Protein AF-A0A392QQ25-F1 (afdb_monomer_lite)

Radius of gyration: 14.98 Å; chains: 1; bounding box: 34×51×26 Å

Sequence (68 aa):
NQKDGLCVRDLRRFPKLRGKLFIQKLQNVIDVVEAYDTNLKSKEHIEELKLHWGNETDDSLNEKYVLC

Organism: NCBI:txid97028

InterPro domains:
  IPR056789 R13L1/DRL21-like, LRR repeat region [PF25019] (9-61)

pLDDT: mean 77.56, std 14.0, range [40.75, 93.19]

Foldseek 3Di:
DDPPDDDLLCLVVCLPDAEADEDAQCCVVPDPCSVVNSPPVNNVRYPYYHYYNHPPDPCVVVVPPPDD

Secondary structure (DSSP, 8-state):
----PPPGGGGGG-TT--EEEEE--GGG---HHHHHHT-GGG-TTEEEEEE-SSS---GGGGGG----

Structure (mmCIF, N/CA/C/O backbone):
data_AF-A0A392QQ25-F1
#
_entry.id   AF-A0A392QQ25-F1
#
loop_
_atom_site.group_PDB
_atom_site.id
_atom_site.type_symbol
_atom_site.label_atom_id
_atom_site.label_alt_id
_atom_site.label_comp_id
_atom_site.label_asym_id
_atom_site.label_entity_id
_atom_site.label_seq_id
_atom_site.pdbx_PDB_ins_code
_atom_site.Cartn_x
_atom_site.Cartn_y
_atom_site.Cartn_z
_atom_site.occupancy
_atom_site.B_iso_or_equiv
_atom_site.auth_seq_id
_atom_site.auth_comp_id
_atom_site.auth_asym_id
_atom_site.auth_atom_id
_atom_site.pdbx_PDB_model_num
ATOM 1 N N . ASN A 1 1 ? 6.763 -25.780 -9.697 1.00 40.75 1 ASN A N 1
ATOM 2 C CA . ASN A 1 1 ? 5.915 -25.248 -8.605 1.00 40.75 1 ASN A CA 1
ATOM 3 C C . ASN A 1 1 ? 5.863 -23.732 -8.687 1.00 40.75 1 ASN A C 1
ATOM 5 O O . ASN A 1 1 ? 6.557 -23.057 -7.938 1.00 40.75 1 ASN A O 1
ATOM 9 N N . GLN A 1 2 ? 5.094 -23.200 -9.636 1.00 47.75 2 GLN A N 1
ATOM 10 C CA . GLN A 1 2 ? 4.856 -21.764 -9.750 1.00 47.75 2 GLN A CA 1
ATOM 11 C C . GLN A 1 2 ? 3.719 -21.439 -8.780 1.00 47.75 2 GLN A C 1
ATOM 13 O O . GLN A 1 2 ? 2.597 -21.902 -8.959 1.00 47.75 2 GLN A O 1
ATOM 18 N N . LYS A 1 3 ? 4.037 -20.778 -7.665 1.00 52.75 3 LYS A N 1
ATOM 19 C CA . LYS A 1 3 ? 3.002 -20.174 -6.830 1.00 52.75 3 LYS A CA 1
ATOM 20 C C . LYS A 1 3 ? 2.646 -18.872 -7.524 1.00 52.75 3 LYS A C 1
ATOM 22 O O . LYS A 1 3 ? 3.383 -17.901 -7.373 1.00 52.75 3 LYS A O 1
ATOM 27 N N . ASP A 1 4 ? 1.586 -18.882 -8.318 1.00 64.12 4 ASP A N 1
ATOM 28 C CA . ASP A 1 4 ? 1.018 -17.642 -8.830 1.00 64.12 4 ASP A CA 1
ATOM 29 C C . ASP A 1 4 ? 0.627 -16.796 -7.615 1.00 64.12 4 ASP A C 1
ATOM 31 O O . ASP A 1 4 ? -0.201 -17.189 -6.789 1.00 64.12 4 ASP A O 1
ATOM 35 N N . GLY A 1 5 ? 1.347 -15.692 -7.423 1.00 68.25 5 GLY A N 1
ATOM 36 C CA . GLY A 1 5 ? 1.032 -14.725 -6.382 1.00 68.25 5 GLY A CA 1
ATOM 37 C C . GLY A 1 5 ? -0.323 -14.079 -6.660 1.00 68.25 5 GLY A C 1
ATOM 38 O O . GLY A 1 5 ? -0.779 -14.038 -7.800 1.00 68.25 5 GLY A O 1
ATOM 39 N N . LEU A 1 6 ? -0.966 -13.560 -5.615 1.00 72.50 6 LEU A N 1
ATOM 40 C CA . LEU A 1 6 ? -2.168 -12.751 -5.788 1.00 72.50 6 LEU A CA 1
ATOM 41 C C . LEU A 1 6 ? -1.784 -11.385 -6.362 1.00 72.50 6 LEU A C 1
ATOM 43 O O . LEU A 1 6 ? -0.840 -10.744 -5.895 1.00 72.50 6 LEU A O 1
ATOM 47 N N . CYS A 1 7 ? -2.534 -10.954 -7.366 1.00 80.44 7 CYS A N 1
ATOM 48 C CA . CYS A 1 7 ? -2.427 -9.640 -7.987 1.00 80.44 7 CYS A CA 1
ATOM 49 C C . CYS A 1 7 ? -3.269 -8.631 -7.183 1.00 80.44 7 CYS A C 1
ATOM 51 O O . CYS A 1 7 ? -4.195 -9.019 -6.467 1.00 80.44 7 CYS A O 1
ATOM 53 N N . VAL A 1 8 ? -2.991 -7.322 -7.277 1.00 83.38 8 VAL A N 1
ATOM 54 C CA . VAL A 1 8 ? -3.747 -6.321 -6.496 1.00 83.38 8 VAL A CA 1
ATOM 55 C C . VAL A 1 8 ? -5.249 -6.377 -6.816 1.00 83.38 8 VAL A C 1
ATOM 57 O O . VAL A 1 8 ? -6.077 -6.292 -5.908 1.00 83.38 8 VAL A O 1
ATOM 60 N N . ARG A 1 9 ? -5.613 -6.693 -8.068 1.00 84.56 9 ARG A N 1
ATOM 61 C CA . ARG A 1 9 ? -7.002 -6.899 -8.516 1.00 84.56 9 ARG A CA 1
ATOM 62 C C . ARG A 1 9 ? -7.746 -7.971 -7.719 1.00 84.56 9 ARG A C 1
ATOM 64 O O . ARG A 1 9 ? -8.965 -7.862 -7.546 1.00 84.56 9 ARG A O 1
ATOM 71 N N . ASP A 1 10 ? -7.043 -8.986 -7.211 1.00 86.69 10 ASP A N 1
ATOM 72 C CA . ASP A 1 10 ? -7.643 -10.064 -6.422 1.00 86.69 10 ASP A CA 1
ATOM 73 C C . ASP A 1 10 ? -8.204 -9.571 -5.085 1.00 86.69 10 ASP A C 1
ATOM 75 O O . ASP A 1 10 ? -9.088 -10.224 -4.527 1.00 86.69 10 ASP A O 1
ATOM 79 N N . LEU A 1 11 ? -7.790 -8.396 -4.587 1.00 87.19 11 LEU A N 1
ATOM 80 C CA . LEU A 1 11 ? -8.338 -7.820 -3.353 1.00 87.19 11 LEU A CA 1
ATOM 81 C C . LEU A 1 11 ? -9.857 -7.610 -3.427 1.00 87.19 11 LEU A C 1
ATOM 83 O O . LEU A 1 11 ? -10.539 -7.643 -2.396 1.00 87.19 11 LEU A O 1
ATOM 87 N N . ARG A 1 12 ? -10.435 -7.479 -4.628 1.00 84.94 12 ARG A N 1
ATOM 88 C CA . ARG A 1 12 ? -11.894 -7.470 -4.817 1.00 84.94 12 ARG A CA 1
ATOM 89 C C . ARG A 1 12 ? -12.594 -8.706 -4.261 1.00 84.94 12 ARG A C 1
ATOM 91 O O . ARG A 1 12 ? -13.710 -8.592 -3.767 1.00 84.94 12 ARG A O 1
ATOM 98 N N . ARG A 1 13 ? -11.934 -9.865 -4.285 1.00 88.56 13 ARG A N 1
ATOM 99 C CA . ARG A 1 13 ? -12.487 -11.156 -3.84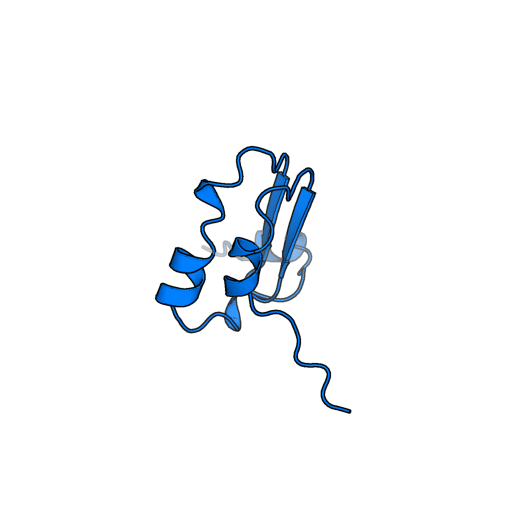1 1.00 88.56 13 ARG A CA 1
ATOM 100 C C . ARG A 1 13 ? -12.636 -11.254 -2.322 1.00 88.56 13 ARG A C 1
ATOM 102 O O . ARG A 1 13 ? -13.233 -12.206 -1.830 1.00 88.56 13 ARG A O 1
ATOM 109 N N . PHE A 1 14 ? -12.140 -10.261 -1.582 1.00 87.69 14 PHE 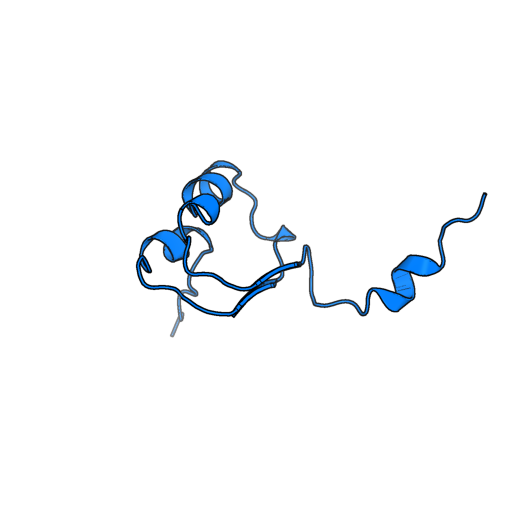A N 1
ATOM 110 C CA . PHE A 1 14 ? -12.196 -10.195 -0.124 1.00 87.69 14 PHE A CA 1
ATOM 111 C C . PHE A 1 14 ? -13.125 -9.052 0.328 1.00 87.69 14 PHE A C 1
ATOM 113 O O . PHE A 1 14 ? -12.655 -7.967 0.688 1.00 87.69 14 PHE A O 1
ATOM 120 N N . PRO A 1 15 ? -14.458 -9.247 0.298 1.00 84.19 15 PRO A N 1
ATOM 121 C CA . PRO A 1 15 ? -15.426 -8.227 0.715 1.00 84.19 15 PRO A CA 1
ATOM 122 C C . PRO A 1 15 ? -15.447 -8.015 2.235 1.00 84.19 15 PRO A C 1
ATOM 124 O O . PRO A 1 15 ? -15.846 -6.960 2.708 1.00 84.19 15 PRO A O 1
ATOM 127 N N . LYS A 1 16 ? -14.989 -9.006 3.010 1.00 87.00 16 LYS A N 1
ATOM 128 C CA . LYS A 1 16 ? -14.891 -8.950 4.477 1.00 87.00 16 LYS A CA 1
ATOM 129 C C . LYS A 1 16 ? -13.483 -8.596 4.962 1.00 87.00 16 LYS A C 1
ATOM 131 O O . LYS A 1 16 ? -13.131 -8.943 6.083 1.00 87.00 16 LYS A O 1
ATOM 136 N N . LEU A 1 17 ? -12.657 -7.980 4.116 1.00 88.94 17 LEU A N 1
ATOM 137 C CA . LEU A 1 17 ? -11.336 -7.512 4.529 1.00 88.94 17 LEU A CA 1
ATOM 138 C C . LEU A 1 17 ? -11.512 -6.365 5.535 1.00 88.94 17 LEU A C 1
ATOM 140 O O . LEU A 1 17 ? -12.264 -5.429 5.264 1.00 88.94 17 LEU A O 1
ATOM 144 N N . ARG A 1 18 ? -10.874 -6.476 6.704 1.00 90.88 18 ARG A N 1
ATOM 145 C CA . ARG A 1 18 ? -11.004 -5.529 7.821 1.00 90.88 18 ARG A CA 1
ATOM 146 C C . ARG A 1 18 ? -9.654 -5.246 8.472 1.00 90.88 18 ARG A C 1
ATOM 148 O O . ARG A 1 18 ? -8.717 -6.022 8.288 1.00 90.88 18 ARG A O 1
ATOM 155 N N . GLY A 1 19 ? -9.591 -4.189 9.277 1.00 93.19 19 GLY A N 1
ATOM 156 C CA . GLY A 1 19 ? -8.404 -3.840 10.056 1.00 93.19 19 GLY A CA 1
ATOM 157 C C . GLY A 1 19 ? -7.374 -3.087 9.219 1.00 93.19 19 GLY A C 1
ATOM 158 O O . GLY A 1 19 ? -7.734 -2.212 8.436 1.00 93.19 19 GLY A O 1
ATOM 159 N N . LYS A 1 20 ? -6.091 -3.412 9.386 1.00 93.12 20 LYS A N 1
ATOM 160 C CA . LYS A 1 20 ? -4.985 -2.696 8.736 1.00 93.12 20 LYS A CA 1
ATOM 161 C C . LYS A 1 20 ? -4.532 -3.414 7.471 1.00 93.12 20 LYS A C 1
ATOM 163 O O . LYS A 1 20 ? -4.215 -4.601 7.518 1.00 93.12 20 LYS A O 1
ATOM 168 N N . LEU A 1 21 ? -4.462 -2.690 6.357 1.00 90.50 21 LEU A N 1
ATOM 169 C CA . LEU A 1 21 ? -3.971 -3.196 5.080 1.00 90.50 21 LEU A CA 1
ATOM 170 C C . LEU A 1 21 ? -2.712 -2.444 4.653 1.00 90.50 21 LEU A C 1
ATOM 172 O O . LEU A 1 21 ? -2.705 -1.217 4.552 1.00 90.50 21 LEU A O 1
ATOM 176 N N . PHE A 1 22 ? -1.665 -3.210 4.351 1.00 89.25 22 PHE A N 1
ATOM 177 C CA . PHE A 1 22 ? -0.403 -2.698 3.840 1.00 89.25 22 PHE A CA 1
ATOM 178 C C . PHE A 1 22 ? -0.128 -3.250 2.446 1.00 89.25 22 PHE A C 1
ATOM 180 O O . PHE A 1 22 ? -0.090 -4.467 2.260 1.00 89.25 22 PHE A O 1
ATOM 187 N N . ILE A 1 23 ? 0.052 -2.360 1.472 1.00 87.00 23 ILE A N 1
ATOM 188 C CA . ILE A 1 23 ? 0.384 -2.715 0.091 1.00 87.00 23 ILE A CA 1
ATOM 189 C C . ILE A 1 23 ? 1.693 -2.023 -0.274 1.00 87.00 23 ILE A C 1
ATOM 191 O O . ILE A 1 23 ? 1.801 -0.801 -0.201 1.00 87.00 23 ILE A O 1
ATOM 195 N N . GLN A 1 24 ? 2.679 -2.814 -0.682 1.00 86.94 24 GLN A N 1
ATOM 196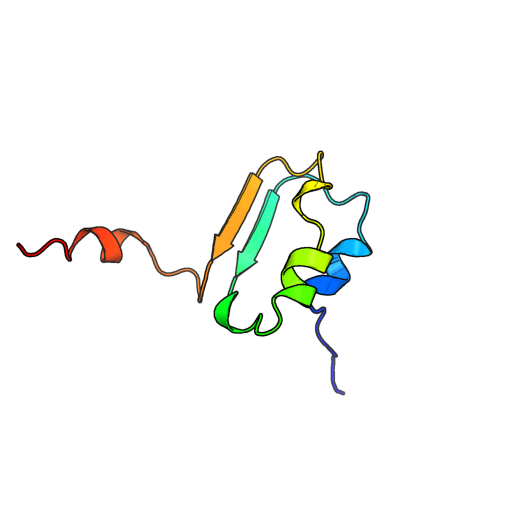 C CA . GLN A 1 24 ? 3.987 -2.344 -1.127 1.00 86.94 24 GLN A CA 1
ATOM 197 C C . GLN A 1 24 ? 4.199 -2.646 -2.603 1.00 86.94 24 GLN A C 1
ATOM 199 O O . GLN A 1 24 ? 3.493 -3.461 -3.199 1.00 86.94 24 GLN A O 1
ATOM 204 N N . LYS A 1 25 ? 5.246 -2.037 -3.155 1.00 87.06 25 LYS A N 1
ATOM 205 C CA . LYS A 1 25 ? 5.695 -2.223 -4.529 1.00 87.06 25 LYS A CA 1
ATOM 206 C C . LYS A 1 25 ? 4.625 -1.895 -5.577 1.00 87.06 25 LYS A C 1
ATOM 208 O O . LYS A 1 25 ? 4.436 -2.638 -6.546 1.00 87.06 25 LYS A O 1
ATOM 213 N N . LEU A 1 26 ? 3.914 -0.784 -5.381 1.00 85.75 26 LEU A N 1
ATOM 214 C CA . LEU A 1 26 ? 2.914 -0.316 -6.341 1.00 85.75 26 LEU A CA 1
ATOM 215 C C . LEU A 1 26 ? 3.508 0.025 -7.716 1.00 85.75 26 LEU A C 1
ATOM 217 O O . LEU A 1 26 ? 2.752 0.041 -8.681 1.00 85.75 26 LEU A O 1
ATOM 221 N N . GLN A 1 27 ? 4.833 0.187 -7.850 1.00 84.88 27 GLN A N 1
ATOM 222 C CA . GLN A 1 27 ? 5.480 0.356 -9.155 1.00 84.88 27 GLN A CA 1
ATOM 223 C C . GLN A 1 27 ? 5.304 -0.844 -10.096 1.00 84.88 27 GLN A C 1
ATOM 225 O O . GLN A 1 27 ? 5.514 -0.715 -11.298 1.00 84.88 27 GLN A O 1
ATOM 230 N N . ASN A 1 28 ? 4.903 -2.003 -9.564 1.00 86.56 28 ASN A N 1
ATOM 231 C CA . ASN A 1 28 ? 4.575 -3.181 -10.364 1.00 86.56 28 ASN A CA 1
ATOM 232 C C . ASN A 1 28 ? 3.127 -3.175 -10.890 1.00 86.56 28 ASN A C 1
ATOM 234 O O . ASN A 1 28 ? 2.789 -4.011 -11.724 1.00 86.56 28 ASN A O 1
ATOM 238 N N . VAL A 1 29 ? 2.267 -2.266 -10.411 1.00 84.94 29 VAL A N 1
ATOM 239 C CA . VAL A 1 29 ? 0.887 -2.109 -10.893 1.00 84.94 29 VAL A CA 1
ATOM 240 C C . VAL A 1 29 ? 0.914 -1.194 -12.116 1.00 84.94 29 VAL A C 1
ATOM 242 O O . VAL A 1 29 ? 0.853 0.027 -12.006 1.00 84.94 29 VAL A O 1
ATOM 245 N N . ILE A 1 30 ? 1.067 -1.800 -13.292 1.00 80.56 30 ILE A N 1
ATOM 246 C CA . ILE A 1 30 ? 1.240 -1.080 -14.566 1.00 80.56 30 ILE A CA 1
ATOM 247 C C . ILE A 1 30 ? -0.116 -0.651 -15.148 1.00 80.56 30 ILE A C 1
ATOM 249 O O . ILE A 1 30 ? -0.216 0.374 -15.821 1.00 80.56 30 ILE A O 1
ATOM 253 N N . ASP A 1 31 ? -1.168 -1.427 -14.888 1.00 83.75 31 ASP A N 1
ATOM 254 C CA . ASP A 1 31 ? -2.493 -1.200 -15.452 1.00 83.75 31 ASP A CA 1
ATOM 255 C C . ASP A 1 31 ? -3.373 -0.374 -14.497 1.00 83.75 31 ASP A C 1
ATOM 257 O O . ASP A 1 31 ? -3.762 -0.813 -13.412 1.00 83.75 31 ASP A O 1
ATOM 261 N N . VAL A 1 32 ? -3.738 0.836 -14.928 1.00 79.69 32 VAL A N 1
ATOM 262 C CA . VAL A 1 32 ? -4.660 1.718 -14.192 1.00 79.69 32 VAL A CA 1
ATOM 263 C C . VAL A 1 32 ? -6.022 1.051 -14.003 1.00 79.69 32 VAL A C 1
ATOM 265 O O . VAL A 1 32 ? -6.671 1.263 -12.975 1.00 79.69 32 VAL A O 1
ATOM 268 N N . VAL A 1 33 ? -6.444 0.214 -14.957 1.00 82.00 33 VAL A N 1
ATOM 269 C CA . VAL A 1 33 ? -7.683 -0.554 -14.843 1.00 82.00 33 VAL A CA 1
ATOM 270 C C . VAL A 1 33 ? -7.579 -1.512 -13.669 1.00 82.00 33 VAL A C 1
ATOM 272 O O . VAL A 1 33 ? -8.514 -1.550 -12.889 1.00 82.00 33 VAL A O 1
ATOM 275 N N . GLU A 1 34 ? -6.449 -2.196 -13.465 1.00 78.44 34 GLU A N 1
ATOM 276 C CA . GLU A 1 34 ? -6.192 -3.094 -12.325 1.00 78.44 34 GLU A CA 1
ATOM 277 C C . GLU A 1 34 ? -6.300 -2.382 -10.970 1.00 78.44 34 GLU A C 1
ATOM 279 O O . GLU A 1 34 ? -6.930 -2.885 -10.031 1.00 78.44 34 GLU A O 1
ATOM 284 N N . ALA A 1 35 ? -5.729 -1.180 -10.880 1.00 80.25 35 ALA A N 1
ATOM 285 C CA . ALA A 1 35 ? -5.781 -0.356 -9.680 1.00 80.25 35 ALA A CA 1
ATOM 286 C C . ALA A 1 35 ? -7.207 0.133 -9.385 1.00 80.25 35 ALA A C 1
ATOM 288 O O . ALA A 1 35 ? -7.683 0.014 -8.253 1.00 80.25 35 ALA A O 1
ATOM 289 N N . TYR A 1 36 ? -7.910 0.643 -10.402 1.00 80.12 36 TYR A N 1
ATOM 290 C CA . TYR A 1 36 ? -9.309 1.061 -10.279 1.00 80.12 36 TYR A CA 1
ATOM 291 C C . TYR A 1 36 ? -10.192 -0.111 -9.856 1.00 80.12 36 TYR A C 1
ATOM 293 O O . TYR A 1 36 ? -10.997 -0.030 -8.925 1.00 80.12 36 TYR A O 1
ATOM 301 N N . ASP A 1 37 ? -9.963 -1.233 -10.520 1.00 80.50 37 ASP A N 1
ATOM 302 C CA . ASP A 1 37 ? -10.696 -2.456 -10.358 1.00 80.50 37 ASP A CA 1
ATOM 303 C C . ASP A 1 37 ? -10.629 -2.976 -8.928 1.00 80.50 37 ASP A C 1
ATOM 305 O O . ASP A 1 37 ? -11.653 -3.363 -8.382 1.00 80.50 37 ASP A O 1
ATOM 309 N N . THR A 1 38 ? -9.462 -2.922 -8.291 1.00 83.06 38 THR A N 1
ATOM 310 C CA . THR A 1 38 ? -9.231 -3.344 -6.898 1.00 83.06 38 THR A CA 1
ATOM 311 C C . THR A 1 38 ? -10.309 -2.840 -5.920 1.00 83.06 38 THR A C 1
ATOM 313 O O . THR A 1 38 ? -10.628 -3.527 -4.944 1.00 83.06 38 THR A O 1
ATOM 316 N N . ASN A 1 39 ? -10.911 -1.675 -6.200 1.00 81.31 39 ASN A N 1
ATOM 317 C CA . ASN A 1 39 ? -12.021 -1.091 -5.450 1.00 81.31 39 ASN A CA 1
ATOM 318 C C . ASN A 1 39 ? -11.747 -1.022 -3.937 1.00 81.31 39 ASN A C 1
ATOM 320 O O . ASN A 1 39 ? -12.563 -1.417 -3.104 1.00 81.31 39 ASN A O 1
ATOM 324 N N . LEU A 1 40 ? -10.564 -0.517 -3.566 1.00 83.25 40 LEU A N 1
ATOM 325 C CA . LEU A 1 40 ? -10.210 -0.287 -2.158 1.00 83.25 40 LEU A CA 1
ATOM 326 C C . LEU A 1 40 ? -11.157 0.718 -1.490 1.00 83.25 40 LEU A C 1
ATOM 328 O O . LEU A 1 40 ? -11.406 0.615 -0.294 1.00 83.25 40 LEU A O 1
ATOM 332 N N . LYS A 1 41 ? -11.733 1.642 -2.271 1.00 78.19 41 LYS A N 1
ATOM 333 C CA . LYS A 1 41 ? -12.681 2.654 -1.787 1.00 78.19 41 LYS A CA 1
ATOM 334 C C . LYS A 1 41 ? -13.947 2.055 -1.178 1.00 78.19 41 LYS A C 1
ATOM 336 O O . LYS A 1 41 ? -14.484 2.641 -0.250 1.00 78.19 41 LYS A O 1
ATOM 341 N N . SER A 1 42 ? -14.415 0.902 -1.661 1.00 82.19 42 SER A N 1
ATOM 342 C CA . SER A 1 42 ? -15.612 0.252 -1.113 1.00 82.19 42 SER A CA 1
ATOM 343 C C . SER A 1 42 ? -15.322 -0.654 0.089 1.00 82.19 42 SER A C 1
ATOM 345 O O . SER A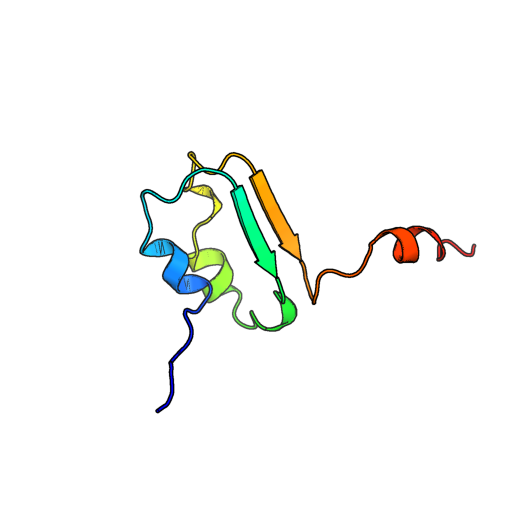 1 42 ? -16.216 -1.365 0.546 1.00 82.19 42 SER A O 1
ATOM 347 N N . LYS A 1 43 ? -14.073 -0.727 0.571 1.00 85.69 43 LYS A N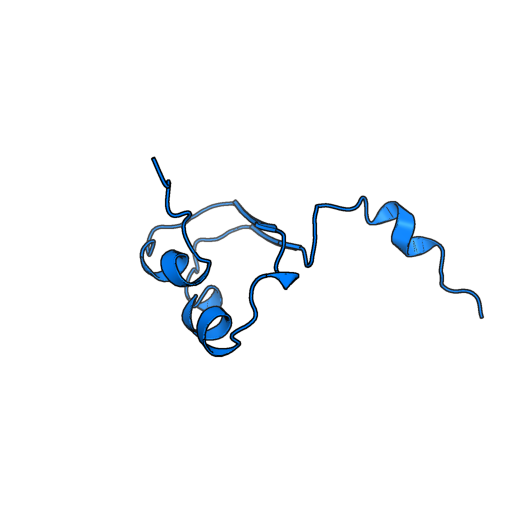 1
ATOM 348 C CA . LYS A 1 43 ? -13.687 -1.573 1.711 1.00 85.69 43 LYS A CA 1
ATOM 349 C C . LYS A 1 43 ? -13.768 -0.782 3.012 1.00 85.69 43 LYS A C 1
ATOM 351 O O . LYS A 1 43 ? -12.767 -0.540 3.674 1.00 85.69 43 LYS A O 1
ATOM 356 N N . GLU A 1 44 ? -14.992 -0.425 3.380 1.00 84.81 44 GLU A N 1
ATOM 357 C CA . GLU A 1 44 ? -15.333 0.467 4.502 1.00 84.81 44 GLU A CA 1
ATOM 358 C C . GLU A 1 44 ? -14.854 -0.019 5.881 1.00 84.81 44 GLU A C 1
ATOM 360 O O . GLU A 1 44 ? -14.818 0.746 6.837 1.00 84.81 44 GLU A O 1
ATOM 365 N N . HIS A 1 45 ? -14.490 -1.295 6.006 1.00 89.38 45 HIS A N 1
ATOM 366 C CA . HIS A 1 45 ? -14.016 -1.885 7.257 1.00 89.38 45 HIS A CA 1
ATOM 367 C C . HIS A 1 45 ? -12.489 -1.882 7.413 1.00 89.38 45 HIS A C 1
ATOM 369 O O . HIS A 1 45 ? -11.972 -2.470 8.367 1.00 89.38 45 HIS A O 1
ATOM 375 N N . ILE A 1 46 ? -11.761 -1.285 6.468 1.00 92.19 46 ILE A N 1
ATOM 376 C CA . ILE A 1 46 ? -10.327 -1.051 6.616 1.00 92.19 46 ILE A CA 1
ATOM 377 C C . ILE A 1 46 ? -10.132 0.188 7.487 1.00 92.19 46 ILE A C 1
ATOM 379 O O . ILE A 1 46 ? -10.560 1.283 7.142 1.00 92.19 46 ILE A O 1
ATOM 383 N N . GLU A 1 47 ? -9.481 -0.014 8.624 1.00 92.44 47 GLU A N 1
ATOM 384 C CA . GLU A 1 47 ? -9.201 1.014 9.628 1.00 92.44 47 GLU A CA 1
ATOM 385 C C . GLU A 1 47 ? -7.960 1.835 9.256 1.00 92.44 47 GLU A C 1
ATOM 387 O O . GLU A 1 47 ? -7.892 3.029 9.530 1.00 92.44 47 GLU A O 1
ATOM 392 N N . GLU A 1 48 ? -6.973 1.198 8.617 1.00 91.12 48 GLU A N 1
ATOM 393 C CA . GLU A 1 48 ? -5.724 1.827 8.187 1.00 91.12 48 GLU A CA 1
ATOM 394 C C . GLU A 1 48 ? -5.308 1.251 6.833 1.00 91.12 48 GLU A C 1
ATOM 396 O O . GLU A 1 48 ? -5.192 0.034 6.678 1.00 91.12 48 GLU A O 1
ATOM 401 N N . LEU A 1 49 ? -5.063 2.125 5.857 1.00 88.75 49 LEU A N 1
ATOM 402 C CA . LEU A 1 49 ? -4.529 1.759 4.550 1.00 88.75 49 LEU A CA 1
ATOM 403 C C . LEU A 1 49 ? -3.185 2.453 4.348 1.00 88.75 49 LEU A C 1
ATOM 405 O O . LEU A 1 49 ? -3.118 3.680 4.313 1.00 88.75 49 LEU A O 1
ATOM 409 N N . LYS A 1 50 ? -2.128 1.663 4.168 1.00 89.31 50 LYS A N 1
ATOM 410 C CA . LYS A 1 50 ? -0.785 2.151 3.845 1.00 89.31 50 LYS A CA 1
ATOM 411 C C . LYS A 1 50 ? -0.353 1.629 2.478 1.00 89.31 50 LYS A C 1
ATOM 413 O O . LYS A 1 50 ? -0.430 0.429 2.208 1.00 89.31 50 LYS A O 1
ATOM 418 N N . LEU A 1 51 ? 0.082 2.549 1.623 1.00 86.31 51 LEU A N 1
ATOM 419 C CA . LEU A 1 51 ? 0.410 2.319 0.218 1.00 86.31 51 LEU A CA 1
ATOM 420 C C . LEU A 1 51 ? 1.842 2.785 -0.047 1.00 86.31 51 LEU A C 1
ATOM 422 O O . LEU A 1 51 ? 2.139 3.959 0.140 1.00 86.31 51 LEU A O 1
ATOM 426 N N . HIS A 1 52 ? 2.717 1.883 -0.489 1.00 86.81 52 HIS A N 1
ATOM 427 C CA . HIS A 1 52 ? 4.114 2.198 -0.795 1.00 86.81 52 HIS A CA 1
ATOM 428 C C . HIS A 1 52 ? 4.409 1.957 -2.272 1.00 86.81 52 HIS A C 1
ATOM 430 O O . HIS A 1 52 ? 4.144 0.878 -2.809 1.00 86.81 52 HIS A O 1
ATOM 436 N N . TRP A 1 53 ? 5.005 2.962 -2.923 1.00 84.00 53 TRP A N 1
ATOM 437 C CA . TRP A 1 53 ? 5.396 2.853 -4.327 1.00 84.00 53 TRP A CA 1
ATOM 438 C C . TRP A 1 53 ? 6.456 1.775 -4.549 1.00 84.00 53 TRP A C 1
ATOM 440 O O . TRP A 1 53 ? 6.356 1.047 -5.523 1.00 84.00 53 TRP A O 1
ATOM 450 N N . GLY A 1 54 ? 7.417 1.621 -3.634 1.00 82.69 54 GLY A N 1
ATOM 451 C CA . GLY A 1 54 ? 8.468 0.604 -3.687 1.00 82.69 54 GLY A CA 1
ATOM 452 C C . GLY A 1 54 ? 8.467 -0.311 -2.465 1.00 82.69 54 GLY A C 1
ATOM 453 O O . GLY A 1 54 ? 7.416 -0.641 -1.914 1.00 82.69 54 GLY A O 1
ATOM 454 N N . ASN A 1 55 ? 9.657 -0.727 -2.033 1.00 81.62 55 ASN A N 1
ATOM 455 C CA . ASN A 1 55 ? 9.812 -1.283 -0.689 1.00 81.62 55 ASN A CA 1
ATOM 456 C C . ASN A 1 55 ? 9.502 -0.195 0.351 1.00 81.62 55 ASN A C 1
ATOM 458 O O . ASN A 1 55 ? 9.524 0.992 0.025 1.00 81.62 55 ASN A O 1
ATOM 462 N N . GLU A 1 56 ? 9.239 -0.590 1.595 1.00 72.62 56 GLU A N 1
ATOM 463 C CA . GLU A 1 56 ? 9.277 0.346 2.720 1.00 72.62 56 GLU A CA 1
ATOM 464 C C . GLU A 1 56 ? 10.694 0.910 2.827 1.00 72.62 56 GLU A C 1
ATOM 466 O O . GLU A 1 56 ? 11.622 0.266 3.312 1.00 72.62 56 GLU A O 1
ATOM 471 N N . THR A 1 57 ? 10.879 2.085 2.239 1.00 65.44 57 THR A N 1
ATOM 472 C CA . THR A 1 57 ? 11.995 2.962 2.535 1.00 65.44 57 THR A CA 1
ATOM 473 C C . THR A 1 57 ? 11.633 3.702 3.805 1.00 65.44 57 THR A C 1
ATOM 475 O O . THR A 1 57 ? 10.502 4.159 3.950 1.00 65.44 57 THR A O 1
ATOM 478 N N . ASP A 1 58 ? 12.582 3.799 4.726 1.00 60.47 58 ASP A N 1
ATOM 479 C CA . ASP A 1 58 ? 12.466 4.721 5.842 1.00 60.47 58 ASP A CA 1
ATOM 480 C C . ASP A 1 58 ? 12.355 6.139 5.261 1.00 60.47 58 ASP A C 1
ATOM 482 O O . ASP A 1 58 ? 13.332 6.701 4.758 1.00 60.47 58 ASP A O 1
ATOM 486 N N . ASP A 1 59 ? 11.139 6.687 5.253 1.00 56.91 59 ASP A N 1
ATOM 487 C CA . ASP A 1 59 ? 10.854 8.021 4.722 1.00 56.91 59 ASP A CA 1
ATOM 488 C C . ASP A 1 59 ? 11.593 9.122 5.508 1.00 56.91 59 ASP A C 1
ATOM 490 O O . ASP A 1 59 ? 11.654 10.260 5.042 1.00 56.91 59 ASP A O 1
ATOM 494 N N . SER A 1 60 ? 12.265 8.781 6.621 1.00 57.50 60 SER A N 1
ATOM 495 C CA . SER A 1 60 ? 13.24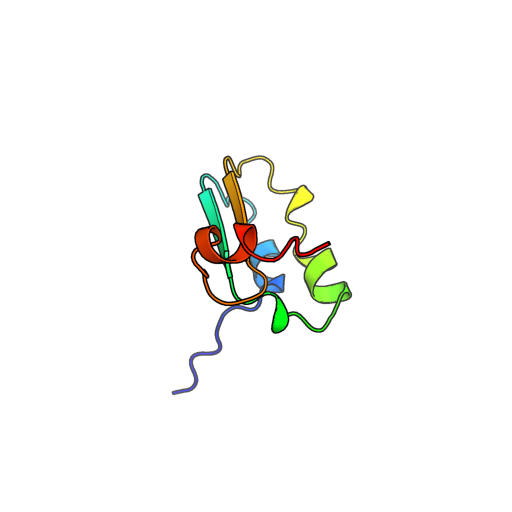2 9.648 7.295 1.00 57.50 60 SER A CA 1
ATOM 496 C C . SER A 1 60 ? 14.379 10.127 6.375 1.00 57.50 60 SER A C 1
ATOM 498 O O . SER A 1 60 ? 14.999 11.161 6.633 1.00 57.50 60 SER A O 1
ATOM 500 N N . LEU A 1 61 ? 14.651 9.418 5.272 1.00 53.03 61 LEU A N 1
ATOM 501 C CA . LEU A 1 61 ? 15.657 9.817 4.283 1.00 53.03 61 LEU A CA 1
ATOM 502 C C . LEU A 1 61 ? 15.122 10.804 3.233 1.00 53.03 61 LEU A C 1
ATOM 504 O O . LEU A 1 61 ? 15.916 11.502 2.599 1.00 53.03 61 LEU A O 1
ATOM 508 N N . ASN A 1 62 ? 13.800 10.910 3.074 1.00 52.78 62 ASN A N 1
ATOM 509 C CA . ASN A 1 62 ? 13.171 11.793 2.089 1.00 52.78 62 ASN A CA 1
ATOM 510 C C . ASN A 1 62 ? 12.973 13.231 2.612 1.00 52.78 62 ASN A C 1
ATOM 512 O O . ASN A 1 62 ? 12.759 14.141 1.814 1.00 52.78 62 ASN A O 1
ATOM 516 N N . GLU A 1 63 ? 13.149 13.480 3.917 1.00 53.41 63 GLU A N 1
ATOM 517 C CA . GLU A 1 63 ? 13.150 14.836 4.498 1.00 53.41 63 GLU A CA 1
ATOM 518 C C . GLU A 1 63 ? 14.422 15.657 4.183 1.00 53.41 63 GLU A C 1
ATOM 520 O O . GLU A 1 63 ? 14.489 16.839 4.516 1.00 53.41 63 GLU A O 1
ATOM 525 N N . LYS A 1 64 ? 15.443 15.082 3.525 1.00 56.53 64 LYS A N 1
ATOM 526 C CA . LYS A 1 64 ? 16.744 15.754 3.311 1.00 56.53 64 LYS A CA 1
ATOM 527 C C . LYS A 1 64 ? 17.009 16.337 1.920 1.00 56.53 64 LYS A C 1
ATOM 529 O O . LYS A 1 64 ? 18.098 16.864 1.709 1.00 56.53 64 LYS A O 1
ATOM 534 N N . TYR A 1 65 ? 16.046 16.330 0.999 1.00 54.16 65 TYR A N 1
ATOM 535 C CA . TYR A 1 65 ? 16.240 16.918 -0.337 1.00 54.16 65 TYR A CA 1
ATOM 536 C C . TYR A 1 65 ? 15.204 17.986 -0.710 1.00 54.16 65 TYR A C 1
ATOM 538 O O . TYR A 1 65 ? 14.709 18.019 -1.831 1.00 54.16 65 TYR A O 1
ATOM 546 N N . VAL A 1 66 ? 14.947 18.927 0.202 1.00 58.06 66 VAL A N 1
ATOM 547 C CA . VAL A 1 66 ? 14.645 20.312 -0.199 1.00 58.06 66 VAL A CA 1
ATOM 548 C C . VAL A 1 66 ? 15.961 21.088 -0.122 1.00 58.06 66 VAL A C 1
ATOM 550 O O . VAL A 1 66 ? 16.234 21.785 0.851 1.00 58.06 66 VAL A O 1
ATOM 553 N N . LEU A 1 67 ? 16.831 20.894 -1.117 1.00 52.44 67 LEU A N 1
ATOM 554 C CA . LEU A 1 67 ? 17.841 21.902 -1.430 1.00 52.44 67 LEU A CA 1
ATOM 555 C C . LEU A 1 67 ? 17.176 22.910 -2.367 1.00 52.44 67 LEU A C 1
ATOM 557 O O . LEU A 1 67 ? 16.601 22.515 -3.381 1.00 52.44 67 LEU A O 1
ATOM 561 N N . CYS A 1 68 ? 17.217 24.173 -1.944 1.00 42.81 68 CYS A N 1
ATOM 562 C CA . CYS A 1 68 ? 16.786 25.356 -2.678 1.00 42.81 68 CYS A CA 1
ATOM 563 C C . CYS A 1 68 ? 17.322 25.413 -4.114 1.00 42.81 68 CYS A C 1
ATOM 565 O O . CYS A 1 68 ? 18.461 24.939 -4.338 1.00 42.81 68 CYS A O 1
#